Protein AF-R6CXH7-F1 (afdb_monomer)

Mean predicted aligned error: 8.51 Å

Solvent-accessible surface area (backbone atoms only — not comparable to full-atom values): 5028 Å² total; per-residue (Å²): 132,86,80,79,70,69,98,73,91,81,76,85,79,80,46,100,90,44,63,41,72,82,39,69,51,76,47,75,73,85,77,89,50,71,43,43,38,35,37,34,43,38,71,45,50,83,91,50,100,70,56,44,81,48,74,49,42,24,53,73,83,43,78,55,62,82,92,69,77,83,77,80,83,132

Nearest PDB structures (foldseek):
  6oor-assembly1_A  TM=6.610E-01  e=3.745E+00  Mus musculus
  8u0j-assembly1_A  TM=3.349E-01  e=5.791E-01  Vibrio cholerae
  8uzt-assembly1_B  TM=4.965E-01  e=4.486E+00  Homo sapiens
  7lhd-assembly1_GB  TM=4.857E-01  e=4.224E+00  Qubevirus durum

pLDDT: mean 75.52, std 16.44, range [34.31, 92.06]

Foldseek 3Di:
DPPCPDDDDDDDDDDQVDWFDQDWDWDDPVPPDIKIKTKGWHWDPPPHPDIDIDIWIDINNHTDDPPDPPPDDD

Secondary structure (DSSP, 8-state):
------S----S--BTTB-EEEEEEEEE-SSS-EEEEEEEEEEE-TTSSS-EEEEEEEETTEEPPSS-------

Organism: NCBI:txid1263040

Structure (mmCIF, N/CA/C/O backbone):
data_AF-R6CXH7-F1
#
_entry.id   AF-R6CXH7-F1
#
loop_
_atom_site.group_PDB
_atom_site.id
_atom_site.type_symbol
_atom_site.label_atom_id
_atom_site.label_alt_id
_atom_site.label_comp_id
_atom_site.label_asym_id
_atom_site.label_entity_id
_atom_site.label_seq_id
_atom_site.pdbx_PDB_ins_code
_atom_site.Cartn_x
_atom_site.Cartn_y
_atom_site.Cartn_z
_atom_site.occupancy
_atom_site.B_iso_or_equiv
_atom_site.auth_seq_id
_atom_site.auth_comp_id
_atom_site.auth_asym_id
_atom_site.auth_atom_id
_atom_site.pdbx_PDB_model_num
ATOM 1 N N . MET A 1 1 ? 2.516 -29.508 -1.211 1.00 37.41 1 MET A N 1
ATOM 2 C CA . MET A 1 1 ? 2.453 -29.059 0.190 1.00 37.41 1 MET A CA 1
ATOM 3 C C . MET A 1 1 ? 1.715 -27.742 0.137 1.00 37.41 1 MET A C 1
ATOM 5 O O . MET A 1 1 ? 2.120 -26.896 -0.644 1.00 37.41 1 MET A O 1
ATOM 9 N N . THR A 1 2 ? 0.540 -27.656 0.751 1.00 44.22 2 THR A N 1
ATOM 10 C CA . THR A 1 2 ? -0.266 -26.433 0.745 1.00 44.22 2 THR A CA 1
ATOM 11 C C . THR A 1 2 ? 0.373 -25.474 1.734 1.00 44.22 2 THR A C 1
ATOM 13 O O . THR A 1 2 ? 0.371 -25.742 2.931 1.00 44.22 2 THR A O 1
ATOM 16 N N . ASP A 1 3 ? 1.007 -24.428 1.210 1.00 48.06 3 ASP A N 1
ATOM 17 C CA . ASP A 1 3 ? 1.513 -23.315 2.003 1.00 48.06 3 ASP A CA 1
ATOM 18 C C . ASP A 1 3 ? 0.307 -22.619 2.649 1.00 48.06 3 ASP A C 1
ATOM 20 O O . ASP A 1 3 ? -0.330 -21.760 2.040 1.00 48.06 3 ASP A O 1
ATOM 24 N N . ASP A 1 4 ? -0.041 -23.046 3.866 1.00 49.91 4 ASP A N 1
ATOM 25 C CA . ASP A 1 4 ? -1.064 -22.436 4.722 1.00 49.91 4 ASP A CA 1
ATOM 26 C C . ASP A 1 4 ? -0.547 -21.092 5.269 1.00 49.91 4 ASP A C 1
ATOM 28 O O . ASP A 1 4 ? -0.417 -20.868 6.472 1.00 49.91 4 ASP A O 1
ATOM 32 N N . CYS A 1 5 ? -0.241 -20.152 4.374 1.00 49.69 5 CYS A N 1
ATOM 33 C CA . CYS A 1 5 ? -0.417 -18.748 4.711 1.00 49.69 5 CYS A CA 1
ATOM 34 C C . CYS A 1 5 ? -1.928 -18.565 4.882 1.00 49.69 5 CYS A C 1
ATOM 36 O O . CYS A 1 5 ? -2.677 -18.886 3.962 1.00 49.69 5 CYS A O 1
ATOM 38 N N . GLY A 1 6 ? -2.374 -18.128 6.064 1.00 54.38 6 GLY A N 1
ATOM 39 C CA . GLY A 1 6 ? -3.788 -17.935 6.399 1.00 54.38 6 GLY A CA 1
ATOM 40 C C . GLY A 1 6 ? -4.560 -17.022 5.422 1.00 54.38 6 GLY A C 1
ATOM 41 O O . GLY A 1 6 ? -4.069 -16.681 4.346 1.00 54.38 6 GLY A O 1
ATOM 42 N N . PRO A 1 7 ? -5.793 -16.602 5.756 1.00 58.81 7 PRO A N 1
ATOM 43 C CA . PRO A 1 7 ? -6.628 -15.823 4.840 1.00 58.81 7 PRO A CA 1
ATOM 44 C C . PRO A 1 7 ? -5.875 -14.600 4.286 1.00 58.81 7 PRO A C 1
ATOM 46 O O . 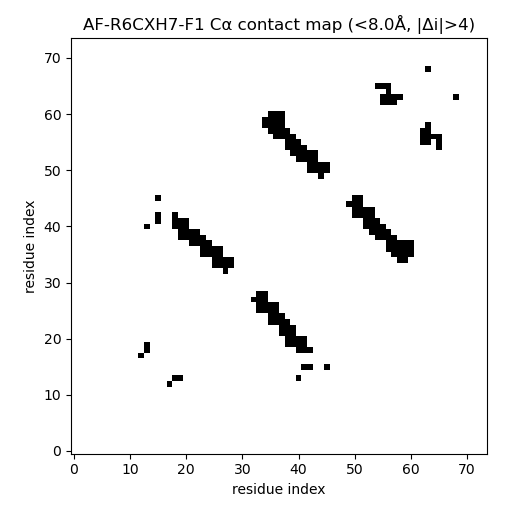PRO A 1 7 ? -5.528 -13.675 5.013 1.00 58.81 7 PRO A O 1
ATOM 49 N N . CYS A 1 8 ? -5.598 -14.627 2.979 1.00 63.09 8 CYS A N 1
ATOM 50 C CA . CYS A 1 8 ? -4.811 -13.617 2.282 1.00 63.09 8 CYS A CA 1
ATOM 51 C C . CYS A 1 8 ? -5.742 -12.686 1.500 1.00 63.09 8 CYS A C 1
ATOM 53 O O . CYS A 1 8 ? -6.478 -13.131 0.614 1.00 63.09 8 CYS A O 1
ATOM 55 N N . LEU A 1 9 ? -5.689 -11.387 1.808 1.00 66.56 9 LEU A N 1
ATOM 56 C CA . LEU A 1 9 ? -6.312 -10.350 0.989 1.00 66.56 9 LEU A CA 1
ATOM 57 C C . LEU A 1 9 ? -5.448 -10.118 -0.255 1.00 66.56 9 LEU A C 1
ATOM 59 O O . LEU A 1 9 ? -4.272 -9.772 -0.149 1.00 66.56 9 LEU A O 1
ATOM 63 N N . LYS A 1 10 ? -6.030 -10.321 -1.440 1.00 67.69 10 LYS A N 1
ATOM 64 C CA . LYS A 1 10 ? -5.349 -10.133 -2.728 1.00 67.69 10 LYS A CA 1
ATOM 65 C C . LYS A 1 10 ? -5.870 -8.871 -3.408 1.00 67.69 10 LYS A C 1
ATOM 67 O O . LYS A 1 10 ? -7.076 -8.727 -3.591 1.00 67.69 10 LYS A O 1
ATOM 72 N N . PHE A 1 11 ? -4.959 -7.993 -3.822 1.00 67.12 11 PHE A N 1
ATOM 73 C CA . PHE A 1 11 ? -5.288 -6.716 -4.456 1.00 67.12 11 PHE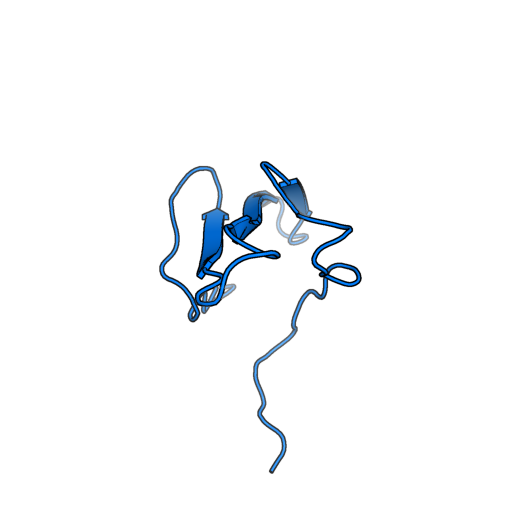 A CA 1
ATOM 74 C C . PHE A 1 11 ? -4.856 -6.701 -5.916 1.00 67.12 11 PHE A C 1
ATOM 76 O O . PHE A 1 11 ? -3.669 -6.583 -6.205 1.00 67.12 11 PHE A O 1
ATOM 83 N N . GLY A 1 12 ? -5.842 -6.770 -6.815 1.00 67.12 12 GLY A N 1
ATOM 84 C CA . GLY A 1 12 ? -5.682 -6.539 -8.252 1.00 67.12 12 GLY A CA 1
ATOM 85 C C . GLY A 1 12 ? -4.519 -7.284 -8.916 1.00 67.12 12 GLY A C 1
ATOM 86 O O . GLY A 1 12 ? -3.981 -8.260 -8.403 1.00 67.12 12 GLY A O 1
ATOM 87 N N . GLU A 1 13 ? -4.136 -6.799 -10.093 1.00 68.88 13 GLU A N 1
ATOM 88 C CA . GLU A 1 13 ? -2.879 -7.174 -10.737 1.00 68.88 13 GLU A CA 1
ATOM 89 C C . GLU A 1 13 ? -1.888 -6.026 -10.564 1.00 68.88 13 GLU A C 1
ATOM 91 O O . GLU A 1 13 ? -2.238 -4.856 -10.756 1.00 68.88 13 GLU A O 1
ATOM 96 N N . PHE A 1 14 ? -0.662 -6.354 -10.171 1.00 69.25 14 PHE A N 1
ATOM 97 C CA . PHE A 1 14 ? 0.448 -5.412 -10.146 1.00 69.25 14 PHE A CA 1
ATOM 98 C C . PHE A 1 14 ? 1.253 -5.524 -11.435 1.00 69.25 14 PHE A C 1
ATOM 100 O O . PHE A 1 14 ? 1.541 -6.628 -11.900 1.00 69.25 14 PHE A O 1
ATOM 107 N N . GLY A 1 15 ? 1.673 -4.386 -11.980 1.00 65.94 15 GLY A N 1
ATOM 108 C CA . GLY A 1 15 ? 2.561 -4.389 -13.128 1.00 65.94 15 GLY A CA 1
ATOM 109 C C . GLY A 1 15 ? 3.236 -3.045 -13.370 1.00 65.94 15 GLY A C 1
ATOM 110 O O . GLY A 1 15 ? 2.859 -2.027 -12.793 1.00 65.94 15 GLY A O 1
ATOM 111 N N . PRO A 1 16 ? 4.213 -3.002 -14.284 1.00 68.00 16 PRO A N 1
ATOM 112 C CA . PRO A 1 16 ? 4.933 -1.775 -14.622 1.00 68.00 16 PRO A CA 1
ATOM 113 C C . PRO A 1 16 ? 4.028 -0.662 -15.179 1.00 68.00 16 PRO A C 1
ATOM 115 O O . PRO A 1 16 ? 4.399 0.507 -15.153 1.00 68.00 16 PRO A O 1
ATOM 118 N N . THR A 1 17 ? 2.837 -1.011 -15.672 1.00 71.38 17 THR A N 1
ATOM 119 C CA . THR A 1 17 ? 1.808 -0.076 -16.151 1.00 71.38 17 THR A CA 1
ATOM 120 C C . THR A 1 17 ? 0.807 0.335 -15.070 1.00 71.38 17 THR A C 1
ATOM 122 O O . THR A 1 17 ? 0.069 1.299 -15.267 1.00 71.38 17 THR A O 1
ATOM 125 N N . LYS A 1 18 ? 0.773 -0.377 -13.937 1.00 70.62 18 LYS A N 1
ATOM 126 C CA . LYS A 1 18 ? -0.146 -0.148 -12.821 1.00 70.62 18 LYS A CA 1
ATOM 127 C C . LYS A 1 18 ? 0.595 -0.332 -11.498 1.00 70.62 18 LYS A C 1
ATOM 129 O O . LYS A 1 18 ? 0.698 -1.434 -10.959 1.00 70.62 18 LYS A O 1
ATOM 134 N N . MET A 1 19 ? 1.136 0.782 -11.018 1.00 81.75 19 MET A N 1
ATOM 135 C CA . MET A 1 19 ? 1.800 0.896 -9.725 1.00 81.75 19 MET A CA 1
ATOM 136 C C . MET A 1 19 ? 0.789 1.300 -8.657 1.00 81.75 19 MET A C 1
ATOM 138 O O . MET A 1 19 ? -0.114 2.085 -8.937 1.00 81.75 19 MET A O 1
ATOM 142 N N . TYR A 1 20 ? 0.995 0.815 -7.443 1.00 86.38 20 TYR A N 1
ATOM 143 C CA . TYR A 1 20 ? 0.217 1.181 -6.269 1.00 86.38 20 TYR A CA 1
ATOM 144 C C . TYR A 1 20 ? 1.055 2.162 -5.447 1.00 86.38 20 TYR A C 1
ATOM 146 O O . TYR A 1 20 ? 2.122 1.802 -4.951 1.00 86.38 20 TYR A O 1
ATOM 154 N N . LYS A 1 21 ? 0.636 3.427 -5.383 1.00 87.56 21 LYS A N 1
ATOM 155 C CA . LYS A 1 21 ? 1.346 4.476 -4.635 1.00 87.56 21 LYS A CA 1
ATOM 156 C C . LYS A 1 21 ? 0.353 5.229 -3.767 1.00 87.56 21 LYS A C 1
A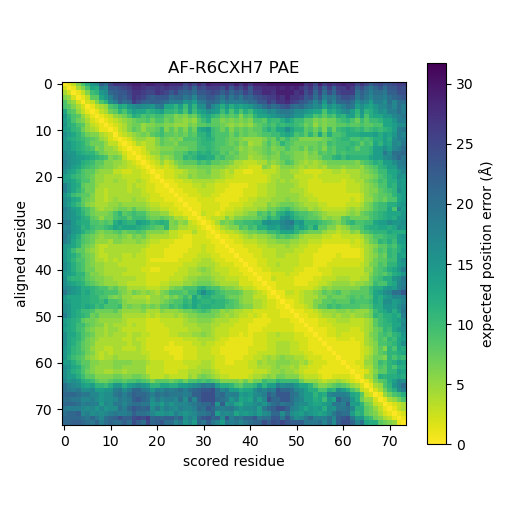TOM 158 O O . LYS A 1 21 ? -0.559 5.855 -4.301 1.00 87.56 21 LYS A O 1
ATOM 163 N N . ASN A 1 22 ? 0.590 5.234 -2.462 1.00 89.19 22 ASN A N 1
ATOM 164 C CA . ASN A 1 22 ? -0.293 5.771 -1.433 1.00 89.19 22 ASN A CA 1
ATOM 165 C C . ASN A 1 22 ? -1.688 5.129 -1.463 1.00 89.19 22 ASN A C 1
ATOM 167 O O . ASN A 1 22 ? -2.686 5.815 -1.241 1.00 89.19 22 ASN A O 1
ATOM 171 N N . GLU A 1 23 ? -1.770 3.833 -1.770 1.00 90.38 23 GLU A N 1
ATOM 172 C CA . GLU A 1 23 ? -3.048 3.129 -1.696 1.00 90.38 23 GLU A CA 1
ATOM 173 C C . GLU A 1 23 ? -3.457 2.985 -0.238 1.00 90.38 23 GLU A C 1
ATOM 175 O O . GLU A 1 23 ? -2.620 2.704 0.623 1.00 90.38 23 GLU A O 1
ATOM 180 N N . CYS A 1 24 ? -4.747 3.146 0.040 1.00 92.06 24 CYS A N 1
ATOM 181 C CA . CYS A 1 24 ? -5.286 2.908 1.365 1.00 92.06 24 CYS A CA 1
ATOM 182 C C . CYS A 1 24 ? -6.685 2.299 1.313 1.00 92.06 24 CYS A C 1
ATOM 184 O O . CYS A 1 24 ? -7.479 2.561 0.407 1.00 92.06 24 CYS A O 1
ATOM 186 N N . PHE A 1 25 ? -6.986 1.469 2.302 1.00 89.50 25 PHE A N 1
ATOM 187 C CA . PHE A 1 25 ? -8.319 0.935 2.532 1.00 89.50 25 PHE A CA 1
ATOM 188 C C . PHE A 1 25 ? -8.538 0.702 4.023 1.00 89.50 25 PHE A C 1
ATOM 190 O O . PHE A 1 25 ? -7.595 0.520 4.793 1.00 89.50 25 PHE A O 1
ATOM 197 N N . THR A 1 26 ? -9.802 0.685 4.431 1.00 91.25 26 THR A N 1
ATOM 198 C CA . THR A 1 26 ? -10.185 0.352 5.802 1.00 91.25 26 THR A CA 1
ATOM 199 C C . THR A 1 26 ? -10.671 -1.090 5.849 1.00 91.25 26 THR A C 1
ATOM 201 O O . THR A 1 26 ? -11.535 -1.485 5.063 1.00 91.25 26 THR A O 1
ATOM 204 N N . LEU A 1 27 ? -10.120 -1.877 6.769 1.00 87.38 27 LEU A N 1
ATOM 205 C CA . LEU A 1 27 ? -10.580 -3.223 7.080 1.00 87.38 27 LEU A CA 1
ATOM 206 C C . LEU A 1 27 ? -11.445 -3.172 8.342 1.00 87.38 27 LEU A C 1
ATOM 208 O O . LEU A 1 27 ? -10.950 -2.832 9.415 1.00 87.38 27 LEU A O 1
ATOM 212 N N . ASP A 1 28 ? -12.726 -3.510 8.215 1.00 86.31 28 ASP A N 1
ATOM 213 C CA . ASP A 1 28 ? -13.614 -3.744 9.357 1.00 86.31 28 ASP A CA 1
ATOM 214 C C . ASP A 1 28 ? -13.525 -5.219 9.768 1.00 86.31 28 ASP A C 1
ATOM 216 O O . ASP A 1 28 ? -13.747 -6.116 8.952 1.00 86.31 28 ASP A O 1
ATOM 220 N N . LEU A 1 29 ? -13.171 -5.467 11.030 1.00 81.81 29 LEU A N 1
ATOM 221 C CA . LEU A 1 29 ? -12.990 -6.812 11.581 1.00 81.81 29 LEU A CA 1
ATOM 222 C C . LEU A 1 29 ? -14.276 -7.384 12.200 1.00 81.81 29 LEU A C 1
ATOM 224 O O . LEU A 1 29 ? -14.268 -8.505 12.705 1.00 81.81 29 LEU A O 1
ATOM 228 N N . GLY A 1 30 ? -15.375 -6.625 12.214 1.00 78.75 30 GLY A N 1
ATOM 229 C CA . GLY A 1 30 ? -16.666 -7.048 12.764 1.00 78.75 30 GLY A CA 1
ATOM 230 C C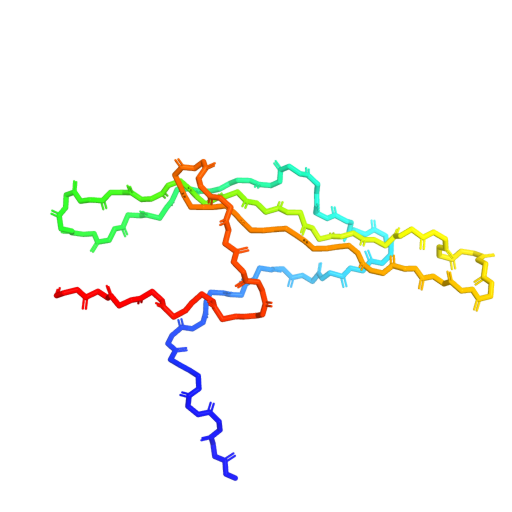 . GLY A 1 30 ? -16.750 -7.040 14.297 1.00 78.75 30 GLY A C 1
ATOM 231 O O . GLY A 1 30 ? -17.816 -7.300 14.850 1.00 78.75 30 GLY A O 1
ATOM 232 N N . THR A 1 31 ? -15.663 -6.703 15.001 1.00 81.88 31 THR A N 1
ATOM 233 C CA . THR A 1 31 ? -15.599 -6.588 16.474 1.00 81.88 31 THR A CA 1
ATOM 234 C C . THR A 1 31 ? -15.754 -5.146 16.975 1.00 81.88 31 THR A C 1
ATOM 236 O O . THR A 1 31 ? -15.476 -4.849 18.135 1.00 81.88 31 THR A O 1
ATOM 239 N N . GLY A 1 32 ? -16.165 -4.221 16.099 1.00 82.06 32 GLY A N 1
ATOM 240 C CA . GLY A 1 32 ? -16.133 -2.776 16.361 1.00 82.06 32 GLY A CA 1
ATOM 241 C C . GLY A 1 32 ? -14.732 -2.163 16.242 1.00 82.06 32 GLY A C 1
ATOM 242 O O . GLY A 1 32 ? -14.560 -0.977 16.519 1.00 82.06 32 GLY A O 1
ATOM 243 N N . ARG A 1 33 ? -13.736 -2.959 15.828 1.00 81.62 33 ARG A N 1
ATOM 244 C CA . ARG A 1 33 ? -12.386 -2.506 15.478 1.00 81.62 33 ARG A CA 1
ATOM 245 C C . ARG A 1 33 ? -12.252 -2.380 13.962 1.00 81.62 33 ARG A C 1
ATOM 247 O O . ARG A 1 33 ? -12.633 -3.284 13.219 1.00 81.62 33 ARG A O 1
ATOM 254 N N . THR A 1 34 ? -11.649 -1.280 13.531 1.00 88.56 34 THR A N 1
ATOM 255 C CA . THR A 1 34 ? -11.279 -1.021 12.137 1.00 88.56 34 THR A CA 1
ATOM 256 C C . THR A 1 34 ? -9.785 -0.763 12.051 1.00 88.56 34 THR A C 1
ATOM 258 O O . THR A 1 34 ? -9.263 -0.047 12.904 1.00 88.56 34 THR A O 1
ATOM 261 N N . TRP A 1 35 ? -9.131 -1.262 11.005 1.00 89.81 35 TRP A N 1
ATOM 262 C CA . TRP A 1 35 ? -7.750 -0.904 10.678 1.00 89.81 35 TRP A CA 1
ATOM 263 C C . TRP A 1 35 ? -7.684 -0.097 9.398 1.00 89.81 35 TRP A C 1
ATOM 265 O O . TRP A 1 35 ? -8.300 -0.457 8.394 1.00 89.81 35 TRP A O 1
ATOM 275 N N . ASN A 1 36 ? -6.886 0.961 9.414 1.00 91.06 36 ASN A N 1
ATOM 276 C CA . ASN A 1 36 ? -6.505 1.687 8.214 1.00 91.06 36 ASN A CA 1
ATOM 277 C C . ASN A 1 36 ? -5.225 1.078 7.662 1.00 91.06 36 ASN A C 1
ATOM 279 O O . ASN A 1 36 ? -4.152 1.205 8.251 1.00 91.06 36 ASN A O 1
ATOM 283 N N . ILE A 1 37 ? -5.348 0.406 6.527 1.00 90.06 37 ILE A N 1
ATOM 284 C CA . ILE A 1 37 ? -4.225 -0.200 5.832 1.00 90.06 37 ILE A CA 1
ATOM 285 C C . ILE A 1 37 ? -3.787 0.758 4.736 1.00 90.06 37 ILE A C 1
ATOM 287 O O . ILE A 1 37 ? -4.598 1.126 3.887 1.00 90.06 37 ILE A O 1
ATOM 291 N N . SER A 1 38 ? -2.510 1.123 4.730 1.00 91.81 38 SER A N 1
ATOM 292 C CA . SER A 1 38 ? -1.902 1.892 3.643 1.00 91.81 38 SER A CA 1
ATOM 293 C C . SER A 1 38 ? -0.692 1.150 3.101 1.00 91.81 38 SER A C 1
ATOM 295 O O . SER A 1 38 ? 0.076 0.575 3.871 1.00 91.81 38 SER A O 1
ATOM 297 N N . PHE A 1 39 ? -0.497 1.149 1.788 1.00 88.69 39 PHE A N 1
ATOM 298 C CA . PHE A 1 39 ? 0.628 0.451 1.177 1.00 88.69 39 PHE A CA 1
ATOM 299 C C . PHE A 1 39 ? 1.127 1.134 -0.094 1.00 88.69 39 PHE A C 1
ATOM 301 O O . PHE A 1 39 ? 0.373 1.763 -0.840 1.00 88.69 39 PHE A O 1
ATOM 308 N N . ASP A 1 40 ? 2.417 0.945 -0.357 1.00 88.25 40 ASP A N 1
ATOM 309 C CA . ASP A 1 40 ? 3.030 1.211 -1.651 1.00 88.25 40 ASP A CA 1
ATOM 310 C C . ASP A 1 40 ? 3.548 -0.092 -2.245 1.00 88.25 40 ASP A C 1
ATOM 312 O O . ASP A 1 40 ? 4.169 -0.909 -1.562 1.00 88.25 40 ASP A O 1
ATOM 316 N N . PHE A 1 41 ? 3.357 -0.255 -3.547 1.00 86.12 41 PHE A N 1
ATOM 317 C CA . PHE A 1 41 ? 4.007 -1.286 -4.336 1.00 86.12 41 PHE A CA 1
ATOM 318 C C . PHE A 1 41 ? 4.279 -0.749 -5.741 1.00 86.12 41 PHE A C 1
ATOM 320 O O . PHE A 1 41 ? 3.358 -0.522 -6.531 1.00 86.12 41 PHE A O 1
ATOM 327 N N . TRP A 1 42 ? 5.547 -0.487 -6.056 1.00 85.19 42 TRP A N 1
ATOM 328 C CA . TRP A 1 42 ? 5.931 0.139 -7.323 1.00 85.19 42 TRP A CA 1
ATOM 329 C C . TRP A 1 42 ? 7.336 -0.263 -7.769 1.00 85.19 42 TRP A C 1
ATOM 331 O O . TRP A 1 42 ? 8.133 -0.761 -6.980 1.00 85.19 42 TRP A O 1
ATOM 341 N N . VAL A 1 43 ? 7.631 -0.062 -9.054 1.00 83.50 43 VAL A N 1
ATOM 342 C CA . VAL A 1 43 ? 8.937 -0.384 -9.647 1.00 83.50 43 VAL A CA 1
ATOM 343 C C . VAL A 1 43 ? 9.612 0.897 -10.115 1.00 83.50 43 VAL A C 1
ATOM 345 O O . VAL A 1 43 ? 9.014 1.655 -10.882 1.00 83.50 43 VAL A O 1
ATOM 348 N N . ASP A 1 44 ? 10.849 1.125 -9.688 1.00 85.12 44 ASP A N 1
ATOM 349 C CA . ASP A 1 44 ? 11.730 2.132 -10.274 1.00 85.12 44 ASP A CA 1
ATOM 350 C C . ASP A 1 44 ? 12.608 1.513 -11.367 1.00 85.12 44 ASP A C 1
ATOM 352 O O . ASP A 1 44 ? 12.919 0.322 -11.333 1.00 85.12 44 ASP A O 1
ATOM 356 N N . GLY A 1 45 ? 13.023 2.311 -12.348 1.00 84.06 45 GLY A N 1
ATOM 357 C CA . GLY A 1 45 ? 13.987 1.862 -13.354 1.00 84.06 45 GLY A CA 1
ATOM 358 C C . GLY A 1 45 ? 13.476 0.776 -14.311 1.00 84.06 45 GLY A C 1
ATOM 359 O O . GLY A 1 45 ? 14.275 0.025 -14.845 1.00 84.06 45 GLY A O 1
ATOM 360 N N . ILE A 1 46 ? 12.167 0.697 -14.598 1.00 80.62 46 ILE A N 1
ATOM 361 C CA . ILE A 1 46 ? 11.576 -0.313 -15.516 1.00 80.62 46 ILE A CA 1
ATOM 362 C C . ILE A 1 46 ? 12.297 -0.421 -16.877 1.00 80.62 46 ILE A C 1
ATOM 364 O O . ILE A 1 46 ? 12.253 -1.466 -17.519 1.00 80.62 46 ILE A O 1
ATOM 368 N N . LYS A 1 47 ? 12.929 0.662 -17.344 1.00 82.56 47 LYS A N 1
ATOM 369 C CA . LYS A 1 47 ? 13.639 0.733 -18.633 1.00 82.56 47 LYS A CA 1
ATOM 370 C C . LYS A 1 47 ? 15.167 0.705 -18.493 1.00 82.56 47 LYS A C 1
ATOM 372 O O . LYS A 1 47 ? 15.857 1.118 -19.420 1.00 82.56 47 LYS A O 1
ATOM 377 N N . THR A 1 48 ? 15.687 0.302 -17.338 1.00 85.56 48 THR A N 1
ATOM 378 C CA . THR A 1 48 ? 17.124 0.167 -17.079 1.00 85.56 48 THR A CA 1
ATOM 379 C C . THR A 1 48 ? 17.486 -1.304 -16.896 1.00 85.56 48 THR A C 1
ATOM 381 O O . THR A 1 48 ? 16.612 -2.156 -16.743 1.00 85.56 48 THR A O 1
ATOM 384 N N . ASP A 1 49 ? 18.7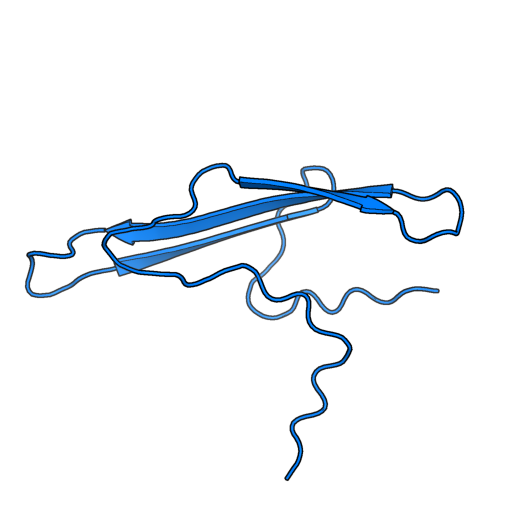84 -1.600 -16.879 1.00 88.38 49 ASP A N 1
ATOM 385 C CA . ASP A 1 49 ? 19.279 -2.964 -16.664 1.00 88.38 49 ASP A CA 1
ATOM 386 C C . ASP A 1 49 ? 19.039 -3.472 -15.230 1.00 88.38 49 ASP A C 1
ATOM 388 O O . ASP A 1 49 ? 19.191 -4.660 -14.965 1.00 88.38 49 ASP A O 1
ATOM 392 N N . ASN A 1 50 ? 18.664 -2.582 -14.301 1.00 83.94 50 ASN A N 1
ATOM 393 C CA . ASN A 1 50 ? 18.501 -2.886 -12.880 1.00 83.94 50 ASN A CA 1
ATOM 394 C C . ASN A 1 50 ? 17.228 -2.225 -12.313 1.00 83.94 50 ASN A C 1
ATOM 396 O O . ASN A 1 50 ? 17.330 -1.233 -11.583 1.00 83.94 50 ASN A O 1
ATOM 400 N N . PRO A 1 51 ? 16.026 -2.729 -12.644 1.00 84.06 51 PRO A N 1
AT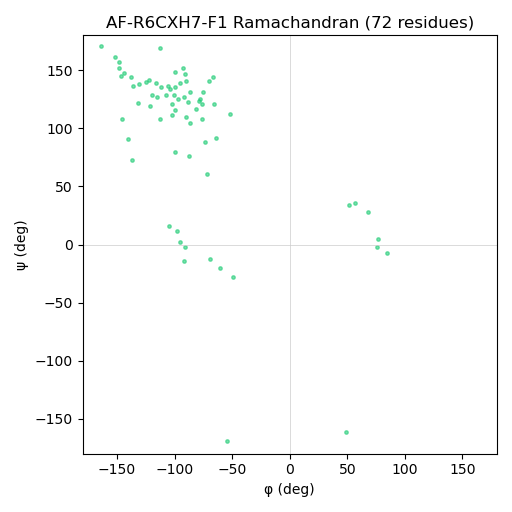OM 401 C CA . PRO A 1 51 ? 14.797 -2.258 -12.020 1.00 84.06 51 PRO A CA 1
ATOM 402 C C . PRO A 1 51 ? 14.763 -2.631 -10.532 1.00 84.06 51 PRO A C 1
ATOM 404 O O . PRO A 1 51 ? 15.207 -3.710 -10.135 1.00 84.06 51 PRO A O 1
ATOM 407 N N . VAL A 1 52 ? 14.193 -1.754 -9.706 1.00 84.94 52 VAL A N 1
ATOM 408 C CA . VAL A 1 52 ? 14.077 -1.950 -8.253 1.00 84.94 52 VAL A CA 1
ATOM 409 C C . VAL A 1 52 ? 12.609 -1.960 -7.863 1.00 84.94 52 VAL A C 1
ATOM 411 O O . VAL A 1 52 ? 11.861 -1.052 -8.213 1.00 84.94 52 VAL A O 1
ATOM 414 N N . VAL A 1 53 ? 12.185 -2.985 -7.124 1.00 83.69 53 VAL A N 1
ATOM 415 C CA . VAL A 1 53 ? 10.832 -3.051 -6.563 1.00 83.69 53 VAL A CA 1
ATOM 416 C C . VAL A 1 53 ? 10.842 -2.439 -5.169 1.00 83.69 53 VAL A C 1
ATOM 418 O O . VAL A 1 53 ? 11.614 -2.846 -4.303 1.00 83.69 53 VAL A O 1
ATOM 421 N N . HIS A 1 54 ? 9.954 -1.480 -4.951 1.00 85.62 54 HIS A N 1
ATOM 422 C CA . HIS A 1 54 ? 9.712 -0.849 -3.666 1.00 85.62 54 HIS A CA 1
ATOM 423 C C . HIS A 1 54 ? 8.391 -1.351 -3.094 1.00 85.62 54 HIS A C 1
ATOM 425 O O . HIS A 1 54 ? 7.387 -1.430 -3.804 1.00 85.62 54 HIS A O 1
ATOM 431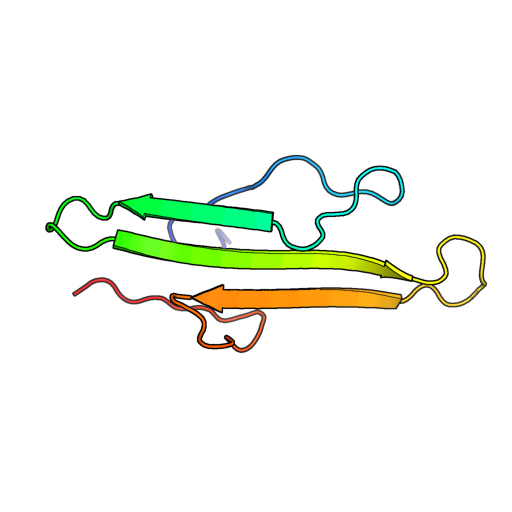 N N . SER A 1 55 ? 8.398 -1.655 -1.798 1.00 86.62 55 SER A N 1
ATOM 432 C CA . SER A 1 55 ? 7.201 -2.021 -1.051 1.00 86.62 55 SER A CA 1
ATOM 433 C C . SER A 1 55 ? 7.193 -1.354 0.318 1.00 86.62 55 SER A C 1
ATOM 435 O O . SER A 1 55 ? 8.245 -1.174 0.940 1.00 86.62 55 SER A O 1
ATOM 437 N N . SER A 1 56 ? 6.012 -0.962 0.773 1.00 89.06 56 SER A N 1
ATOM 438 C CA . SER A 1 56 ? 5.773 -0.459 2.122 1.00 89.06 56 SER A CA 1
ATOM 439 C C . SER A 1 56 ? 4.375 -0.894 2.562 1.00 89.06 56 SER A C 1
ATOM 441 O O . SER A 1 56 ? 3.461 -0.991 1.744 1.00 89.06 56 SER A O 1
ATOM 443 N N . LEU A 1 57 ? 4.213 -1.184 3.850 1.00 87.81 57 LEU A N 1
ATOM 444 C CA . LEU A 1 57 ? 2.926 -1.504 4.453 1.00 87.81 57 LEU A CA 1
ATOM 445 C C . LEU A 1 57 ? 2.817 -0.751 5.772 1.00 87.81 57 LEU A C 1
ATOM 447 O O . LEU A 1 57 ? 3.769 -0.725 6.554 1.00 87.81 57 LEU A O 1
ATOM 451 N N . TYR A 1 58 ? 1.653 -0.167 6.006 1.00 90.31 58 TYR A N 1
ATOM 452 C CA . TYR A 1 58 ? 1.307 0.542 7.221 1.00 90.31 58 TYR A CA 1
ATOM 453 C C . TYR A 1 58 ? -0.048 0.056 7.730 1.00 90.31 58 TYR A C 1
ATOM 455 O O . TYR A 1 58 ? -0.983 -0.103 6.941 1.00 90.31 58 TYR A O 1
ATOM 463 N N . VAL A 1 59 ? -0.154 -0.139 9.041 1.00 89.94 59 VAL A N 1
ATOM 464 C CA . VAL A 1 59 ? -1.402 -0.450 9.748 1.00 89.94 59 VAL A CA 1
ATOM 465 C C . VAL A 1 59 ? -1.620 0.647 10.778 1.00 89.94 59 VAL A C 1
ATOM 467 O O . VAL A 1 59 ? -0.755 0.891 11.612 1.00 89.94 59 VAL A O 1
ATOM 470 N N . ASP A 1 60 ? -2.728 1.374 10.664 1.00 91.50 60 ASP A N 1
ATOM 471 C CA . ASP A 1 60 ? -3.055 2.537 11.502 1.00 91.50 60 ASP A CA 1
ATOM 472 C C . ASP A 1 60 ? -1.926 3.583 11.580 1.00 91.50 60 ASP A C 1
ATOM 474 O O . ASP A 1 60 ? -1.731 4.272 12.579 1.00 91.50 60 ASP A O 1
ATOM 478 N N . GLY A 1 61 ? -1.185 3.730 10.477 1.00 91.12 61 GLY A N 1
ATOM 479 C CA . GLY A 1 61 ? -0.059 4.657 10.356 1.00 91.12 61 GLY A CA 1
ATOM 480 C C . GLY A 1 61 ? 1.278 4.113 10.870 1.00 91.12 61 GLY A C 1
ATOM 481 O O . GLY A 1 61 ? 2.310 4.742 10.626 1.00 91.12 61 GLY A O 1
ATOM 482 N N . GLU A 1 62 ? 1.303 2.942 11.506 1.00 91.88 62 GLU A N 1
ATOM 483 C CA . GLU A 1 62 ? 2.536 2.276 11.929 1.00 91.88 62 GLU A CA 1
ATOM 484 C C . GLU A 1 62 ? 3.107 1.420 10.800 1.00 91.88 62 GLU A C 1
ATOM 486 O O . GLU A 1 62 ? 2.392 0.650 10.160 1.00 91.88 62 GLU A O 1
ATOM 491 N N . LYS A 1 63 ? 4.408 1.565 10.530 1.00 89.94 63 LYS A N 1
ATOM 492 C 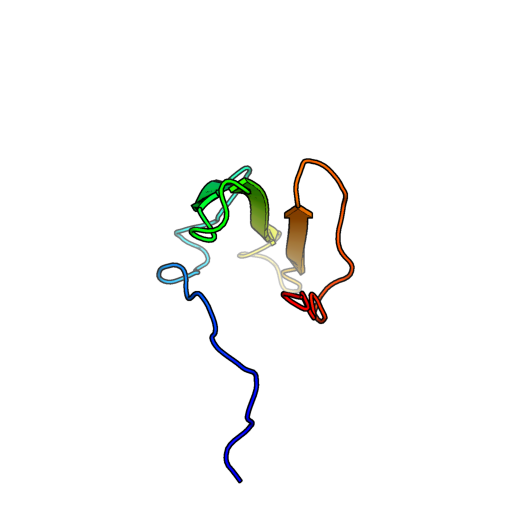CA . LYS A 1 63 ? 5.086 0.828 9.460 1.00 89.94 63 LYS A CA 1
ATOM 493 C C . LYS A 1 63 ? 5.326 -0.623 9.877 1.00 89.94 63 LYS A C 1
ATOM 495 O O . LYS A 1 63 ? 5.903 -0.864 10.932 1.00 89.94 63 LYS A O 1
ATOM 500 N N . MET A 1 64 ? 4.972 -1.559 9.002 1.00 86.31 64 MET A N 1
ATOM 501 C CA . MET A 1 64 ? 5.158 -2.996 9.212 1.00 86.31 64 MET A CA 1
ATOM 502 C C . MET A 1 64 ? 6.405 -3.515 8.488 1.00 86.31 64 MET A C 1
ATOM 504 O O . MET A 1 64 ? 6.745 -3.045 7.397 1.00 86.31 64 MET A O 1
ATOM 508 N N . ASP A 1 65 ? 7.048 -4.530 9.067 1.00 79.19 65 ASP A N 1
ATOM 509 C CA . ASP A 1 65 ? 8.133 -5.264 8.415 1.00 79.19 65 ASP A CA 1
ATOM 510 C C . ASP A 1 65 ? 7.572 -6.259 7.386 1.00 79.19 65 ASP A C 1
ATOM 512 O O . ASP A 1 65 ? 6.726 -7.105 7.676 1.00 79.19 65 ASP A O 1
ATOM 516 N N . PHE A 1 66 ? 8.053 -6.160 6.150 1.00 62.94 66 PHE A N 1
ATOM 517 C CA . PHE A 1 66 ? 7.683 -7.056 5.053 1.00 62.94 66 PHE A CA 1
ATOM 518 C C . PHE A 1 66 ? 8.645 -8.263 5.013 1.00 62.94 66 PHE A C 1
ATOM 520 O O . PHE A 1 66 ? 9.845 -8.058 5.204 1.00 62.94 66 PHE A O 1
ATOM 527 N N . PRO A 1 67 ? 8.203 -9.513 4.738 1.00 54.06 67 PRO A N 1
ATOM 528 C CA . PRO A 1 67 ? 6.875 -9.938 4.273 1.00 54.06 67 PRO A CA 1
ATOM 529 C C . PRO A 1 67 ? 5.911 -10.403 5.381 1.00 54.06 67 PRO A C 1
ATOM 531 O O . PRO A 1 67 ? 4.803 -10.839 5.078 1.00 54.06 67 PRO A O 1
ATOM 534 N N . LEU A 1 68 ? 6.316 -10.355 6.650 1.00 49.47 68 LEU A N 1
ATOM 535 C CA . LEU A 1 68 ? 5.573 -10.940 7.767 1.00 49.47 68 LEU A CA 1
ATOM 536 C C . LEU A 1 68 ? 4.760 -9.881 8.516 1.00 49.47 68 LEU A C 1
ATOM 538 O O . LEU A 1 68 ? 5.115 -9.464 9.613 1.00 49.47 68 LEU A O 1
ATOM 542 N N . ALA A 1 69 ? 3.603 -9.523 7.965 1.00 48.78 69 ALA A N 1
ATOM 543 C CA . ALA A 1 69 ? 2.503 -9.056 8.800 1.00 48.78 69 ALA A CA 1
ATOM 544 C C . ALA A 1 69 ? 1.686 -10.282 9.249 1.00 48.78 69 ALA A C 1
ATOM 546 O O . ALA A 1 69 ? 0.625 -10.569 8.698 1.00 48.78 69 ALA A O 1
ATOM 547 N N . GLU A 1 70 ? 2.194 -11.057 10.218 1.00 44.94 70 GLU A N 1
ATOM 548 C CA . GLU A 1 70 ? 1.351 -12.020 10.942 1.00 44.94 70 GLU A CA 1
ATOM 549 C C . GLU A 1 70 ? 0.464 -11.221 11.896 1.00 44.94 70 GLU A C 1
ATOM 551 O O . GLU A 1 70 ? 0.830 -10.941 13.037 1.00 44.94 70 GLU A O 1
ATOM 556 N N . ILE A 1 71 ? -0.695 -10.797 11.401 1.00 48.56 71 ILE A N 1
ATOM 557 C CA . ILE A 1 71 ? -1.658 -10.101 12.235 1.00 48.56 71 ILE A CA 1
ATOM 558 C C . ILE A 1 71 ? -2.532 -11.146 12.928 1.00 48.56 71 ILE A C 1
ATOM 560 O O . ILE A 1 71 ? -3.389 -11.776 12.307 1.00 48.56 71 ILE A O 1
ATOM 564 N N . ARG A 1 72 ? -2.285 -11.361 14.221 1.00 43.41 72 ARG A N 1
ATOM 565 C CA . ARG A 1 72 ? -3.096 -12.252 15.054 1.00 43.41 72 ARG A CA 1
ATOM 566 C C . ARG A 1 72 ? -4.340 -11.506 15.515 1.00 43.41 72 ARG A C 1
ATOM 568 O O . ARG A 1 72 ? -4.233 -10.518 16.234 1.00 43.41 72 ARG A O 1
ATOM 575 N N . LEU A 1 73 ? -5.497 -11.991 15.079 1.00 34.31 73 LEU A N 1
ATOM 576 C CA . LEU A 1 73 ? -6.783 -11.631 15.660 1.00 34.31 73 LEU A CA 1
ATOM 577 C C . LEU A 1 73 ? -6.939 -12.443 16.950 1.00 34.31 73 LEU A C 1
ATOM 579 O O . LEU A 1 73 ? -6.778 -13.665 16.923 1.00 34.31 73 LEU A O 1
ATOM 583 N N . ASP A 1 74 ? -7.154 -11.741 18.058 1.00 40.84 74 ASP A N 1
ATOM 584 C CA . ASP A 1 74 ? -7.509 -12.296 19.365 1.00 40.84 74 ASP A CA 1
ATOM 585 C C . ASP A 1 74 ? -8.907 -12.937 19.364 1.00 40.84 74 ASP A C 1
ATOM 587 O O . ASP A 1 74 ? -9.830 -12.376 18.727 1.00 4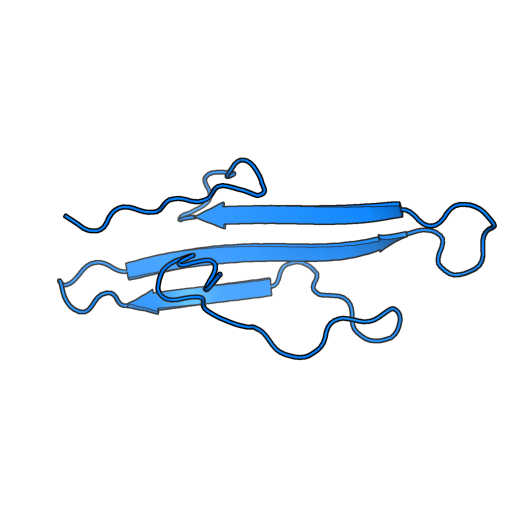0.84 74 ASP A O 1
#

Sequence (74 aa):
MTDDCGPCLKFGEFGPTKMYKNECFTLDLGTGRTWNISFDFWVDGIKTDNPVVHSSLYVDGEKMDFPLAEIRLD

Radius of gyration: 14.76 Å; Cα contacts (8 Å, |Δi|>4): 100; chains: 1; bounding box: 36×35×38 Å

=== Feature glossary ===
Key to the feature types in this record:

Secondary structure (8-state, DSSP). Secondary structure is the local, repeating backbone conformation. DSSP classifies it into eight states by reading the hydrogen-bond network: three helix types (H, G, I), two β types (E, B), two non-regular types (T, S), and unstructured coil (-).

Backbone torsions (φ/ψ). Backbone dihedral angles. Every residue except chain termini has a φ (preceding-C → N → Cα → C) and a ψ (N → Cα → C → next-N). They are reported in degrees following the IUPAC sign convention. Secondary structure is essentially a statement about which (φ, ψ) basin each residue occupies.

Predicted aligned error. Predicted Aligned Error (PAE) is an AlphaFold confidence matrix: entry (i, j) is the expected error in the position of residue j, in ångströms, when the prediction is superimposed on the true structure at residue i. Low PAE within a block of residues means that block is internally rigid and well-predicted; high PAE between two blocks means their relative placement is uncertain even if each block individually is confident.

B-factor. B-factor (Debye–Waller factor) reflects atomic displacement in the crystal lattice. It is an experimental observable (units Å²), not a prediction; low values mean the atom is pinned down, high values mean it moves or is heterogeneous across the crystal.

Secondary structure (3-state, P-SEA). Three-state secondary structure (P-SEA) collapses the eight DSSP classes into helix (a), strand (b), and coil (c). P-SEA assigns these from Cα geometry alone — distances and angles — without requiring backbone oxygens, so it works on any Cα trace.

Sequence. Primary structure: the covalent order of the twenty standard amino acids along the backbone. Two proteins with the same sequence will (almost always) fold to the same structure; two with 30% identity often share a fold but not the details.

pLDDT. pLDDT is the predicted lDDT-Cα score: AlphaFold's confidence that the local environment of each residue (all inter-atomic distances within 15 Å) is correctly placed. It is a per-residue number between 0 and 100, with higher meaning more reliable.

InterPro / GO / CATH / organism. Functional annotations link the protein to curated databases. InterPro entries identify conserved domains and families by matching the sequence against member-database signatures (Pfam, PROSITE, CDD, …). Gene Ontology (GO) terms describe molecular function, biological process, and cellular component in a controlled vocabulary. CATH places the structure in a hierarchical fold classification (Class/Architecture/Topology/Homologous-superfamily). The organism is the source species.

Contact-map, Ramachandran, and PAE plots. Three diagnostic plots accompany the record. The Cα contact map visualizes the tertiary structure as a 2D adjacency matrix (8 Å cutoff, sequence-local contacts suppressed). The Ramachandran plot shows the distribution of backbone (φ, ψ) torsions, with points in the α and β basins reflecting secondary structure content. The PAE plot shows AlphaFold's inter-residue confidence as a color matrix.

mmCIF coordinates. The mmCIF table is the protein's shape written out atom by atom. For each backbone N, Cα, C, and carbonyl O, it records an (x, y, z) coordinate triple in Å plus the residue type, chain letter, and residue number.

Radius of gyration, Cα contacts, bounding box. Three whole-structure scalars: the radius of gyration (RMS distance of Cα from centroid, in Å), the count of Cα–Cα contacts (pairs closer than 8 Å and separated by more than four residues in sequence — i.e. tertiary, not local, contacts), and the bounding-box dimensions. Together they distinguish compact globular folds from extended fibres or disordered chains.

Foldseek 3Di. The Foldseek 3Di string encodes local tertiary geometry as a 20-letter alphabet — one character per residue — derived from the relative positions of nearby Cα atoms. Unlike the amino-acid sequence, 3Di is a direct function of the 3D structure, so two proteins with the same fold have similar 3Di strings even at low sequence identity.

Rendered structure images. Six rendered views show the 3D structure from the faces of a cube — i.e. along ±x, ±y, ±z. Rendering representation is drawn randomly per protein from cartoon (secondary-structure ribbons), sticks (backbone bonds), or molecular surface; coloring is either N→C rainbow (blue at the N-terminus through red at the C-terminus) or one color per chain.

Nearest PDB structures. The Foldseek neighbor list gives the closest experimentally determined structures in the PDB, ranked by structural alignment. TM-score near 1 means near-identical fold; near 0.3 means only rough topology match. This is how one finds what a novel AlphaFold prediction most resembles in the solved-structure universe.

Solvent-accessible surface area. SASA measures how much of the protein is reachable by solvent. It is computed by rolling a water-sized probe over the atomic surface and summing the exposed area (Å²). Per-residue SASA distinguishes core (buried, low SASA) from surface (exposed, high SASA) residues; total SASA is a whole-molecule size measure.